Protein AF-A0A2V6WQ94-F1 (afdb_monomer_lite)

Radius of gyration: 20.83 Å; chains: 1; bounding box: 27×70×70 Å

Sequence (122 aa):
MVYSIVELVRFERADARRTTYVYASGQSLAPGVHVQRIALAATLTRLGYDETRATPRAPGQFRRAGGSWEIFLRGAEDGGRDSRLVRLEVEDERIARITDGGQDIAAVTLEGEVLASAMDRP

Structure (mmCIF, N/CA/C/O backbone):
data_AF-A0A2V6WQ94-F1
#
_entry.id   AF-A0A2V6WQ94-F1
#
loop_
_atom_site.group_PDB
_atom_site.id
_atom_site.type_symbol
_atom_site.label_atom_id
_atom_site.label_alt_id
_atom_site.label_comp_id
_atom_site.label_asym_id
_atom_site.label_entity_id
_atom_site.label_seq_id
_atom_site.pdbx_PDB_ins_code
_atom_site.Cartn_x
_atom_site.Cartn_y
_atom_site.Cartn_z
_atom_site.occupancy
_atom_site.B_iso_or_equiv
_atom_site.auth_seq_id
_atom_site.auth_comp_id
_atom_site.auth_asym_id
_atom_site.auth_atom_id
_atom_site.pdbx_PDB_model_num
ATOM 1 N N . MET A 1 1 ? 14.868 -56.819 32.063 1.00 46.94 1 MET A N 1
ATOM 2 C CA . MET A 1 1 ? 14.834 -55.423 32.539 1.00 46.94 1 MET A CA 1
ATOM 3 C C . MET A 1 1 ? 15.617 -54.572 31.548 1.00 46.94 1 MET A C 1
ATOM 5 O O . MET A 1 1 ? 16.826 -54.598 31.641 1.00 46.94 1 MET A O 1
ATOM 9 N N . VAL A 1 2 ? 14.955 -53.918 30.584 1.00 40.78 2 VAL A N 1
ATOM 10 C CA . VAL A 1 2 ? 15.361 -52.646 29.943 1.00 40.78 2 VAL A CA 1
ATOM 11 C C . VAL A 1 2 ? 14.080 -52.069 29.325 1.00 40.78 2 VAL A C 1
ATOM 13 O O . VAL A 1 2 ? 13.489 -52.682 28.441 1.00 40.78 2 VAL A O 1
ATOM 16 N N . TYR A 1 3 ? 13.615 -50.940 29.856 1.00 38.41 3 TYR A N 1
ATOM 17 C CA . TYR A 1 3 ? 12.570 -50.105 29.262 1.00 38.41 3 TYR A CA 1
ATOM 18 C C . TYR A 1 3 ? 13.208 -49.242 28.167 1.00 38.41 3 TYR A C 1
ATOM 20 O O . TYR A 1 3 ? 14.284 -48.688 28.384 1.00 38.41 3 TYR A O 1
ATOM 28 N N . SER A 1 4 ? 12.552 -49.064 27.023 1.00 42.50 4 SER A N 1
ATOM 29 C CA . SER A 1 4 ? 12.839 -47.929 26.138 1.00 42.50 4 SER A CA 1
ATOM 30 C C . SER A 1 4 ? 11.554 -47.459 25.469 1.00 42.50 4 SER A C 1
ATOM 32 O O . SER A 1 4 ? 10.960 -48.144 24.643 1.00 42.50 4 SER A O 1
ATOM 34 N N . ILE A 1 5 ? 11.121 -46.294 25.939 1.00 55.34 5 ILE A N 1
ATOM 35 C CA . ILE A 1 5 ? 9.997 -45.482 25.490 1.00 55.34 5 ILE A CA 1
ATOM 36 C C . ILE A 1 5 ? 10.608 -44.428 24.568 1.00 55.34 5 ILE A C 1
ATOM 38 O O . ILE A 1 5 ? 11.480 -43.699 25.028 1.00 55.34 5 ILE A O 1
ATOM 42 N N . VAL A 1 6 ? 10.166 -44.329 23.314 1.00 56.97 6 VAL A N 1
ATOM 43 C CA . VAL A 1 6 ? 10.326 -43.109 22.498 1.00 56.97 6 VAL A CA 1
ATOM 44 C C . VAL A 1 6 ? 9.125 -43.066 21.545 1.00 56.97 6 VAL A C 1
ATOM 46 O O . VAL A 1 6 ? 8.997 -43.906 20.663 1.00 56.97 6 VAL A O 1
ATOM 49 N N . GLU A 1 7 ? 8.031 -42.451 21.978 1.00 46.34 7 GLU A N 1
ATOM 50 C CA . GLU A 1 7 ? 7.636 -41.056 21.731 1.00 46.34 7 GLU A CA 1
ATOM 51 C C . GLU A 1 7 ? 6.894 -40.872 20.395 1.00 46.34 7 GLU A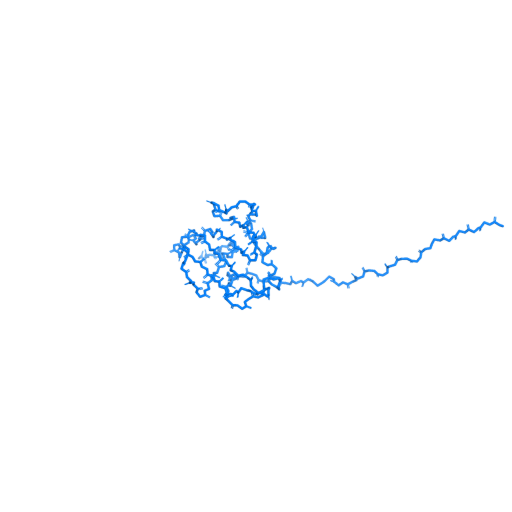 C 1
ATOM 53 O O . GLU A 1 7 ? 7.432 -40.968 19.296 1.00 46.34 7 GLU A O 1
ATOM 58 N N . LEU A 1 8 ? 5.594 -40.638 20.551 1.00 48.28 8 LEU A N 1
ATOM 59 C CA . LEU A 1 8 ? 4.592 -40.375 19.535 1.00 48.28 8 LEU A CA 1
ATOM 60 C C . LEU A 1 8 ? 4.535 -38.860 19.311 1.00 48.28 8 LEU A C 1
ATOM 62 O O . LEU A 1 8 ? 3.950 -38.174 20.145 1.00 48.28 8 LEU A O 1
ATOM 66 N N . VAL A 1 9 ? 5.081 -38.311 18.219 1.00 39.53 9 VAL A N 1
ATOM 67 C CA . VAL A 1 9 ? 4.880 -36.882 17.910 1.00 39.53 9 VAL A CA 1
ATOM 68 C C . VAL A 1 9 ? 4.692 -36.618 16.411 1.00 39.53 9 VAL A C 1
ATOM 70 O O . VAL A 1 9 ? 5.614 -36.690 15.609 1.00 39.53 9 VAL A O 1
ATOM 73 N N . ARG A 1 10 ? 3.449 -36.204 16.127 1.00 44.56 10 ARG A N 1
ATOM 74 C CA . ARG A 1 10 ? 2.963 -35.272 15.093 1.00 44.56 10 ARG A CA 1
ATOM 75 C C . ARG A 1 10 ? 2.919 -35.701 13.627 1.00 44.56 10 ARG A C 1
ATOM 77 O O . ARG A 1 10 ? 3.808 -35.458 12.822 1.00 44.56 10 ARG A O 1
ATOM 84 N N . PHE A 1 11 ? 1.698 -36.081 13.260 1.00 48.78 11 PHE A N 1
ATOM 85 C CA . PHE A 1 11 ? 1.007 -35.526 12.098 1.00 48.78 11 PHE A CA 1
ATOM 86 C C . PHE A 1 11 ? 1.056 -33.982 12.155 1.00 48.78 11 PHE A C 1
ATOM 88 O O . PHE A 1 11 ? 0.327 -33.373 12.937 1.00 48.78 11 PHE A O 1
ATOM 95 N N . GLU A 1 12 ? 1.891 -33.332 11.343 1.00 39.94 12 GLU A N 1
ATOM 96 C CA . GLU A 1 12 ? 1.793 -31.886 11.108 1.00 39.94 12 GLU A CA 1
ATOM 97 C C . GLU A 1 12 ? 1.665 -31.609 9.603 1.00 39.94 12 GLU A C 1
ATOM 99 O O . GLU A 1 12 ? 2.628 -31.487 8.858 1.00 39.94 12 GLU A O 1
ATOM 104 N N . ARG A 1 13 ? 0.391 -31.558 9.197 1.00 40.00 13 ARG A N 1
ATOM 105 C CA . ARG A 1 13 ? -0.176 -30.700 8.151 1.00 40.00 13 ARG A CA 1
ATOM 106 C C . ARG A 1 13 ? 0.390 -30.845 6.731 1.00 40.00 13 ARG A C 1
ATOM 108 O O . ARG A 1 13 ? 1.178 -30.043 6.243 1.00 40.00 13 ARG A O 1
ATOM 115 N N . ALA A 1 14 ? -0.230 -31.772 6.004 1.00 40.12 14 ALA A N 1
ATOM 116 C CA . ALA A 1 14 ? -0.567 -31.546 4.606 1.00 40.12 14 ALA A CA 1
ATOM 117 C C . ALA A 1 14 ? -1.411 -30.263 4.473 1.00 40.12 14 ALA A C 1
ATOM 119 O O . ALA A 1 14 ? -2.437 -30.135 5.137 1.00 40.12 14 ALA A O 1
ATOM 120 N N . ASP A 1 15 ? -0.961 -29.310 3.661 1.00 39.94 15 ASP A N 1
ATOM 121 C CA . ASP A 1 15 ? -1.693 -28.860 2.468 1.00 39.94 15 ASP A CA 1
ATOM 122 C C . ASP A 1 15 ? -0.815 -27.841 1.732 1.00 39.94 15 ASP A C 1
ATOM 124 O O . ASP A 1 15 ? -0.802 -26.642 2.014 1.00 39.94 15 ASP A O 1
ATOM 128 N N . ALA A 1 16 ? -0.030 -28.351 0.786 1.00 44.50 16 ALA A N 1
ATOM 129 C CA . ALA A 1 16 ? 0.620 -27.547 -0.230 1.00 44.50 16 ALA A CA 1
ATOM 130 C C . ALA A 1 16 ? -0.457 -26.994 -1.174 1.00 44.50 16 ALA A C 1
ATOM 132 O O . ALA A 1 16 ? -0.647 -27.490 -2.285 1.00 44.50 16 ALA A O 1
ATOM 133 N N . ARG A 1 17 ? -1.176 -25.952 -0.747 1.00 44.97 17 ARG A N 1
ATOM 134 C CA . ARG A 1 17 ? -1.976 -25.150 -1.670 1.00 44.97 17 ARG A CA 1
ATOM 135 C C . ARG A 1 17 ? -1.024 -24.309 -2.500 1.00 44.97 17 ARG A C 1
ATOM 137 O O . ARG A 1 17 ? -0.591 -23.228 -2.111 1.00 44.97 17 ARG A O 1
ATOM 144 N N . ARG A 1 18 ? -0.685 -24.859 -3.664 1.00 43.28 18 ARG A N 1
ATOM 145 C CA . ARG A 1 18 ? -0.161 -24.124 -4.813 1.00 43.28 18 ARG A CA 1
ATOM 146 C C . ARG A 1 18 ? -1.168 -23.025 -5.151 1.00 43.28 18 ARG A C 1
ATOM 148 O O . ARG A 1 18 ? -2.102 -23.250 -5.914 1.00 43.28 18 ARG A O 1
ATOM 155 N N . THR A 1 19 ? -1.010 -21.854 -4.545 1.00 38.00 19 THR A N 1
ATOM 156 C CA . THR A 1 19 ? -1.692 -20.658 -5.023 1.00 38.00 19 THR A CA 1
ATOM 157 C C . THR A 1 19 ? -1.037 -20.280 -6.341 1.00 38.00 19 THR A C 1
ATOM 159 O O . THR A 1 19 ? 0.103 -19.821 -6.381 1.00 38.00 19 THR A O 1
ATOM 162 N N . THR A 1 20 ? -1.759 -20.508 -7.433 1.00 37.06 20 THR A N 1
ATOM 163 C CA . THR A 1 20 ? -1.463 -19.906 -8.730 1.00 37.06 20 THR A CA 1
ATOM 164 C C . THR A 1 20 ? -1.595 -18.393 -8.574 1.00 37.06 20 THR A C 1
ATOM 166 O O . THR A 1 20 ? -2.697 -17.850 -8.591 1.00 37.06 20 THR A O 1
ATOM 169 N N . TYR A 1 21 ? -0.482 -17.702 -8.352 1.00 43.34 21 TYR A N 1
ATOM 170 C CA . TYR A 1 21 ? -0.464 -16.247 -8.265 1.00 43.34 21 TYR A CA 1
ATOM 171 C C . TYR A 1 21 ? -0.368 -15.660 -9.675 1.00 43.34 21 TYR A C 1
ATOM 173 O O . TYR A 1 21 ? 0.725 -15.465 -10.196 1.00 43.34 21 TYR A O 1
ATOM 181 N N . VAL A 1 22 ? -1.514 -15.383 -10.299 1.00 36.34 22 VAL A N 1
ATOM 182 C CA . VAL A 1 22 ? -1.570 -14.601 -11.542 1.00 36.34 22 VAL A CA 1
ATOM 183 C C . VAL A 1 22 ? -1.461 -13.117 -11.178 1.00 36.34 22 VAL A C 1
ATOM 185 O O . VAL A 1 22 ? -2.400 -12.551 -10.628 1.00 36.34 22 VAL A O 1
ATOM 188 N N . TYR A 1 23 ? -0.320 -12.487 -11.465 1.00 45.06 23 TYR A N 1
ATOM 189 C CA . TYR A 1 23 ? -0.116 -11.037 -11.354 1.00 45.06 23 TYR A CA 1
ATOM 190 C C . TYR A 1 23 ? 0.226 -10.479 -12.733 1.00 45.06 23 TYR A C 1
ATOM 192 O O . TYR A 1 23 ? 1.390 -10.330 -13.075 1.00 45.06 23 TYR A O 1
ATOM 200 N N . ALA A 1 24 ? -0.802 -10.217 -13.537 1.00 36.69 24 ALA A N 1
ATOM 201 C CA . ALA A 1 24 ? -0.657 -9.623 -14.871 1.00 36.69 24 ALA A CA 1
ATOM 202 C C . ALA A 1 24 ? -1.363 -8.258 -14.993 1.00 36.69 24 ALA A C 1
ATOM 204 O O . ALA A 1 24 ? -1.527 -7.712 -16.078 1.00 36.69 24 ALA A O 1
ATOM 205 N N . SER A 1 25 ? -1.809 -7.679 -13.881 1.00 47.09 25 SER A N 1
ATOM 206 C CA . SER A 1 25 ? -2.340 -6.317 -13.832 1.00 47.09 25 SER A CA 1
ATOM 207 C C . SER A 1 25 ? -1.970 -5.747 -12.472 1.00 47.09 25 SER A C 1
ATOM 209 O O . SER A 1 25 ? -2.129 -6.442 -11.467 1.00 47.09 25 SER A O 1
ATOM 211 N N . GLY A 1 26 ? -1.404 -4.538 -12.438 1.00 61.16 26 GLY A N 1
ATOM 212 C CA . GLY A 1 26 ? -0.922 -3.922 -11.202 1.00 61.16 26 GLY A CA 1
ATOM 213 C C . GLY A 1 26 ? -1.957 -4.024 -10.078 1.00 61.16 26 GLY A C 1
ATOM 214 O O . GLY A 1 26 ? -3.154 -3.816 -10.293 1.00 61.16 26 GLY A O 1
ATOM 215 N N . GLN A 1 27 ? -1.518 -4.407 -8.880 1.00 69.12 27 GLN A N 1
ATOM 216 C CA . GLN A 1 27 ? -2.434 -4.616 -7.763 1.00 69.12 27 GLN A CA 1
ATOM 217 C C . GLN A 1 27 ? -2.969 -3.260 -7.287 1.00 69.12 27 GLN A C 1
ATOM 219 O O . GLN A 1 27 ? -2.208 -2.434 -6.784 1.00 69.12 27 GLN A O 1
ATOM 224 N N . SER A 1 28 ? -4.276 -3.028 -7.430 1.00 82.56 28 SER A N 1
ATOM 225 C CA . SER A 1 28 ? -4.912 -1.799 -6.948 1.00 82.56 28 SER A CA 1
ATOM 226 C C . SER A 1 28 ? -5.134 -1.848 -5.433 1.00 82.56 28 SER A C 1
ATOM 228 O O . SER A 1 28 ? -5.664 -2.819 -4.892 1.00 82.56 28 SER A O 1
ATOM 230 N N . LEU A 1 29 ? -4.712 -0.791 -4.749 1.00 87.88 29 LEU A N 1
ATOM 231 C CA . LEU A 1 29 ? -4.945 -0.514 -3.341 1.00 87.88 29 LEU A CA 1
ATOM 232 C C . LEU A 1 29 ? -5.959 0.626 -3.251 1.00 87.88 29 LEU A C 1
ATOM 234 O O . LEU A 1 29 ? -5.756 1.693 -3.828 1.00 87.88 29 LEU A O 1
ATOM 238 N N . ALA A 1 30 ? -7.037 0.395 -2.513 1.00 91.38 30 ALA A N 1
ATOM 239 C CA . ALA A 1 30 ? -8.118 1.347 -2.298 1.00 91.38 30 ALA A CA 1
ATOM 240 C C . ALA A 1 30 ? -8.634 1.215 -0.856 1.00 91.38 30 ALA A C 1
ATOM 242 O O . ALA A 1 30 ? -8.413 0.168 -0.228 1.00 91.38 30 ALA A O 1
ATOM 243 N N . PRO A 1 31 ? -9.335 2.229 -0.323 1.00 92.81 31 PRO A N 1
ATOM 244 C CA . PRO A 1 31 ? -10.034 2.098 0.947 1.00 92.81 31 PRO A CA 1
ATOM 245 C C . PRO A 1 31 ? -10.914 0.835 1.012 1.00 92.81 31 PRO A C 1
ATOM 247 O O . PRO A 1 31 ? -11.536 0.432 0.030 1.00 92.81 31 PRO A O 1
ATOM 250 N N . GLY A 1 32 ? -10.932 0.174 2.169 1.00 90.62 32 GLY A N 1
ATOM 251 C CA . GLY A 1 32 ? -11.621 -1.093 2.431 1.00 90.62 32 GLY A CA 1
ATOM 252 C C . GLY A 1 32 ? -10.791 -2.357 2.163 1.00 90.62 32 GLY A C 1
ATOM 253 O O . GLY A 1 32 ? -11.133 -3.428 2.686 1.00 90.62 32 GLY A O 1
ATOM 254 N N . VAL A 1 33 ? -9.687 -2.268 1.408 1.00 89.75 33 VAL A N 1
ATOM 255 C CA . VAL A 1 33 ? -8.800 -3.415 1.135 1.00 89.75 33 VAL A CA 1
ATOM 256 C C . VAL A 1 33 ? -8.134 -3.893 2.422 1.00 89.75 33 VAL A C 1
ATOM 258 O O . VAL A 1 33 ? -7.507 -3.120 3.139 1.00 89.75 33 VAL A O 1
ATOM 261 N N . HIS A 1 34 ? -8.238 -5.193 2.697 1.00 90.69 34 HIS A N 1
ATOM 262 C CA . HIS A 1 34 ? -7.659 -5.811 3.886 1.00 90.69 34 HIS A CA 1
ATOM 263 C C . HIS A 1 34 ? -6.187 -6.163 3.662 1.00 90.69 34 HIS A C 1
ATOM 265 O O . HIS A 1 34 ? -5.861 -7.052 2.874 1.00 90.69 34 HIS A O 1
ATOM 271 N N . VAL A 1 35 ? -5.298 -5.511 4.407 1.00 89.88 35 VAL A N 1
ATOM 272 C CA . VAL A 1 35 ? -3.850 -5.494 4.150 1.00 89.88 35 VAL A CA 1
ATOM 273 C C . VAL A 1 35 ? -3.198 -6.864 4.358 1.00 89.88 35 VAL A C 1
ATOM 275 O O . VAL A 1 35 ? -2.352 -7.285 3.569 1.00 89.88 35 VAL A O 1
ATOM 278 N N . GLN A 1 36 ? -3.624 -7.601 5.387 1.00 88.12 36 GLN A N 1
ATOM 279 C CA . GLN A 1 36 ? -3.134 -8.961 5.634 1.00 88.12 36 GLN A CA 1
ATOM 280 C C . GLN A 1 36 ? -3.627 -9.977 4.600 1.00 88.12 36 GLN A C 1
ATOM 282 O O . GLN A 1 36 ? -2.856 -10.833 4.176 1.00 88.12 36 GLN A O 1
ATOM 287 N N . ARG A 1 37 ? -4.883 -9.867 4.142 1.00 84.06 37 ARG A N 1
ATOM 288 C CA . ARG A 1 37 ? -5.453 -10.789 3.145 1.00 84.06 37 ARG A CA 1
ATOM 289 C C . ARG A 1 37 ? -4.697 -10.734 1.816 1.00 84.06 37 ARG A C 1
ATOM 291 O O . ARG A 1 37 ? -4.539 -11.761 1.169 1.00 84.06 37 ARG A O 1
ATOM 298 N N . ILE A 1 38 ? -4.222 -9.548 1.434 1.00 83.44 38 ILE A N 1
ATOM 299 C CA . ILE A 1 38 ? -3.382 -9.348 0.242 1.00 83.44 38 ILE A CA 1
ATOM 300 C C . ILE A 1 38 ? -1.883 -9.533 0.523 1.00 83.44 38 ILE A C 1
ATOM 302 O O . ILE A 1 38 ? -1.063 -9.275 -0.357 1.00 83.44 38 ILE A O 1
ATOM 306 N N . ALA A 1 39 ? -1.524 -9.901 1.758 1.00 89.69 39 ALA A N 1
ATOM 307 C CA . ALA A 1 39 ? -0.155 -10.033 2.237 1.00 89.69 39 ALA A CA 1
ATOM 308 C C . ALA A 1 39 ? 0.751 -8.872 1.777 1.00 89.69 39 ALA A C 1
ATOM 310 O O . ALA A 1 39 ? 1.820 -9.111 1.220 1.00 89.69 39 ALA A O 1
ATOM 311 N N . LEU A 1 40 ? 0.319 -7.615 1.976 1.00 90.38 40 LEU A N 1
ATOM 312 C CA . LEU A 1 40 ? 0.910 -6.436 1.314 1.00 90.38 40 LEU A CA 1
ATOM 313 C C . LEU A 1 40 ? 2.443 -6.371 1.410 1.00 90.38 40 LEU A C 1
ATOM 315 O O . LEU A 1 40 ? 3.098 -6.097 0.414 1.00 90.38 40 LEU A O 1
ATOM 319 N N . ALA A 1 41 ? 3.021 -6.679 2.572 1.00 91.88 41 ALA A N 1
ATOM 320 C CA . ALA A 1 41 ? 4.475 -6.724 2.735 1.00 91.88 41 ALA A CA 1
ATOM 321 C C . ALA A 1 41 ? 5.151 -7.759 1.838 1.00 91.88 41 ALA A C 1
ATOM 323 O O . ALA A 1 41 ? 6.104 -7.434 1.144 1.00 91.88 41 ALA A O 1
ATOM 324 N N . ALA A 1 4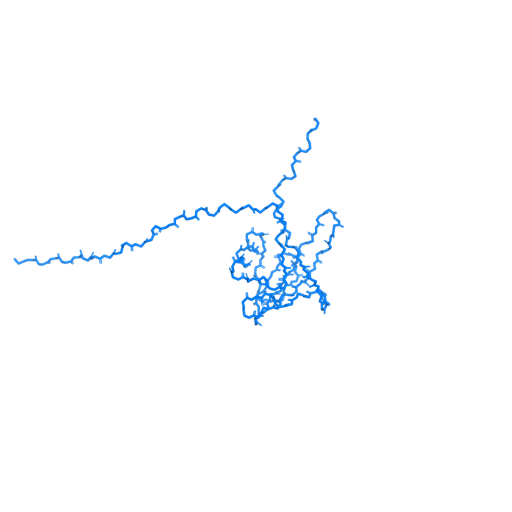2 ? 4.649 -8.995 1.841 1.00 88.50 42 ALA A N 1
ATOM 325 C CA . ALA A 1 42 ? 5.193 -10.056 1.003 1.00 88.50 42 ALA A CA 1
ATOM 326 C C . ALA A 1 42 ? 5.036 -9.709 -0.482 1.00 88.50 42 ALA A C 1
ATOM 328 O O . ALA A 1 42 ? 5.944 -9.951 -1.272 1.00 88.50 42 ALA A O 1
ATOM 329 N N . THR A 1 43 ? 3.913 -9.084 -0.845 1.00 87.50 43 THR A N 1
ATOM 330 C CA . THR A 1 43 ? 3.674 -8.571 -2.195 1.00 87.50 43 THR A CA 1
ATOM 331 C C . THR A 1 43 ? 4.713 -7.515 -2.580 1.00 87.50 43 THR A C 1
ATOM 333 O O . THR A 1 43 ? 5.338 -7.657 -3.625 1.00 87.50 43 THR A O 1
ATOM 336 N N . LEU A 1 44 ? 4.961 -6.510 -1.733 1.00 89.94 44 LEU A N 1
ATOM 337 C CA . LEU A 1 44 ? 5.967 -5.467 -1.973 1.00 89.94 44 LEU A CA 1
ATOM 338 C C . LEU A 1 44 ? 7.383 -6.047 -2.079 1.00 89.94 44 LEU A C 1
ATOM 340 O O . LEU A 1 44 ? 8.078 -5.767 -3.052 1.00 89.94 44 LEU A O 1
ATOM 344 N N . THR A 1 45 ? 7.790 -6.914 -1.148 1.00 90.00 45 THR A N 1
ATOM 345 C 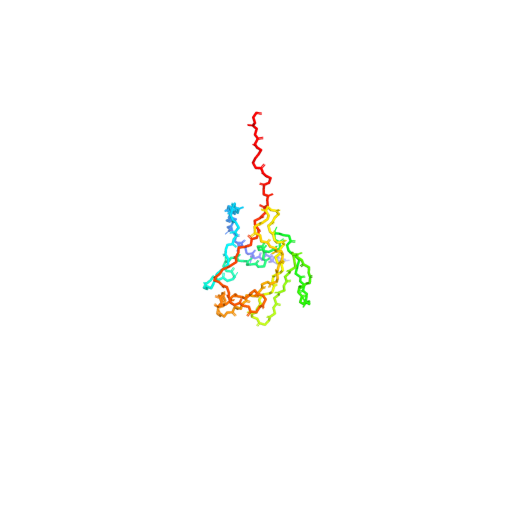CA . THR A 1 45 ? 9.097 -7.589 -1.199 1.00 90.00 45 THR A CA 1
ATOM 346 C C . THR A 1 45 ? 9.265 -8.401 -2.479 1.00 90.00 45 THR A C 1
ATOM 348 O O . THR A 1 45 ? 10.323 -8.358 -3.099 1.00 90.00 45 THR A O 1
ATOM 351 N N . ARG A 1 46 ? 8.223 -9.114 -2.921 1.00 84.75 46 ARG A N 1
ATOM 352 C CA . ARG A 1 46 ? 8.276 -9.882 -4.170 1.00 84.75 46 ARG A CA 1
ATOM 353 C C . ARG A 1 46 ? 8.337 -8.983 -5.406 1.00 84.75 46 ARG A C 1
ATOM 355 O O . ARG A 1 46 ? 9.018 -9.339 -6.352 1.00 84.75 46 ARG A O 1
ATOM 362 N N . LEU A 1 47 ? 7.705 -7.807 -5.372 1.00 84.81 47 LEU A N 1
ATOM 363 C CA . LEU A 1 47 ? 7.879 -6.749 -6.378 1.00 84.81 47 LEU A CA 1
ATOM 364 C C . LEU A 1 47 ? 9.250 -6.045 -6.265 1.00 84.81 47 LEU A C 1
ATOM 366 O O . LEU A 1 47 ? 9.476 -5.016 -6.900 1.00 84.81 47 LEU A O 1
ATOM 370 N N . GLY A 1 48 ? 10.162 -6.546 -5.427 1.00 88.44 48 GLY A N 1
ATOM 371 C CA . GLY A 1 48 ? 11.517 -6.034 -5.240 1.00 88.44 48 GLY A CA 1
ATOM 372 C C . GLY A 1 48 ? 11.603 -4.767 -4.393 1.00 88.44 48 GLY A C 1
ATOM 373 O O . GLY A 1 48 ? 12.582 -4.036 -4.522 1.00 88.44 48 GLY A O 1
ATOM 374 N N . TYR A 1 49 ? 10.560 -4.420 -3.633 1.00 92.50 49 TYR A N 1
ATOM 375 C CA . TYR A 1 49 ? 10.624 -3.260 -2.748 1.00 92.50 49 TYR A CA 1
ATOM 376 C C . TYR A 1 49 ? 11.427 -3.588 -1.488 1.00 92.50 49 TYR A C 1
ATOM 378 O O . TYR A 1 49 ? 11.251 -4.648 -0.881 1.00 92.50 49 TYR A O 1
ATOM 386 N N . ASP A 1 50 ? 12.228 -2.625 -1.051 1.00 95.62 50 ASP A N 1
ATOM 387 C CA . ASP A 1 50 ? 13.043 -2.706 0.153 1.00 95.62 50 ASP A CA 1
ATOM 388 C C . ASP A 1 50 ? 12.325 -2.085 1.352 1.00 95.62 50 ASP A C 1
ATOM 390 O O . ASP A 1 50 ? 11.875 -0.935 1.314 1.00 95.62 50 ASP A O 1
ATOM 394 N N . GLU A 1 51 ? 12.240 -2.834 2.451 1.00 96.56 51 GLU A N 1
ATOM 395 C CA . GLU A 1 51 ? 11.690 -2.311 3.698 1.00 96.56 51 GLU A CA 1
ATOM 396 C C . GLU A 1 51 ? 12.728 -1.478 4.457 1.00 96.56 51 GLU A C 1
ATOM 398 O O . GLU A 1 51 ? 13.828 -1.942 4.764 1.00 96.56 51 GLU A O 1
ATOM 403 N N . THR A 1 52 ? 12.361 -0.256 4.835 1.00 96.50 52 THR A N 1
ATOM 404 C CA . THR A 1 52 ? 13.210 0.675 5.575 1.00 96.50 52 THR A CA 1
ATOM 405 C C . THR A 1 52 ? 12.631 0.994 6.950 1.00 96.50 52 THR A C 1
ATOM 407 O O . THR A 1 52 ? 11.422 1.065 7.158 1.00 96.50 52 THR A O 1
ATOM 410 N N . ARG A 1 53 ? 13.511 1.249 7.926 1.00 94.25 53 ARG A N 1
ATOM 411 C CA . ARG A 1 53 ? 13.103 1.733 9.263 1.00 94.25 53 ARG A CA 1
ATOM 412 C C . ARG A 1 53 ? 12.794 3.234 9.271 1.00 94.25 53 ARG A C 1
ATOM 414 O O . ARG A 1 53 ? 11.936 3.704 10.018 1.00 94.25 53 ARG A O 1
ATOM 421 N N . ALA A 1 54 ? 13.512 3.994 8.451 1.00 93.81 54 ALA A N 1
ATOM 422 C CA . ALA A 1 54 ? 13.293 5.423 8.256 1.00 93.81 54 ALA A CA 1
ATOM 423 C C . ALA A 1 54 ? 12.248 5.672 7.160 1.00 93.81 54 ALA A C 1
ATOM 425 O O . ALA A 1 54 ? 11.914 4.756 6.408 1.00 93.81 54 ALA A O 1
ATOM 426 N N . THR A 1 55 ? 11.746 6.908 7.076 1.00 92.31 55 THR A N 1
ATOM 427 C CA . THR A 1 55 ? 10.856 7.334 5.988 1.00 92.31 55 THR A CA 1
ATOM 428 C C . THR A 1 55 ? 11.501 6.994 4.639 1.00 92.31 55 THR A C 1
ATOM 430 O O . THR A 1 55 ? 12.668 7.355 4.455 1.00 92.31 55 THR A O 1
ATOM 433 N N . PRO A 1 56 ? 10.781 6.321 3.722 1.00 95.25 56 PRO A N 1
ATOM 434 C CA . PRO A 1 56 ? 11.268 6.023 2.378 1.00 95.25 56 PRO A CA 1
ATOM 435 C C . PRO A 1 56 ? 11.742 7.287 1.653 1.00 95.25 56 PRO A C 1
ATOM 437 O O . PRO A 1 56 ? 11.052 8.306 1.663 1.00 95.25 56 PRO A O 1
ATOM 440 N N . ARG A 1 57 ? 12.926 7.234 1.034 1.00 93.00 57 ARG A N 1
ATOM 441 C CA . ARG A 1 57 ? 13.531 8.377 0.318 1.00 93.00 57 ARG A CA 1
ATOM 442 C C . ARG A 1 57 ? 13.836 8.092 -1.146 1.00 93.00 57 ARG A C 1
ATOM 444 O O . ARG A 1 57 ? 14.183 9.022 -1.866 1.00 93.00 57 ARG A O 1
ATOM 451 N N . ALA A 1 58 ? 13.740 6.836 -1.564 1.00 93.25 58 ALA A N 1
ATOM 452 C CA . ALA A 1 58 ? 13.982 6.425 -2.934 1.00 93.25 58 ALA A CA 1
ATOM 453 C C . ALA A 1 58 ? 12.842 5.532 -3.437 1.00 93.25 58 ALA A C 1
ATOM 455 O O . ALA A 1 58 ? 12.255 4.798 -2.635 1.00 93.25 58 ALA A O 1
ATOM 456 N N . PRO A 1 59 ? 12.549 5.556 -4.746 1.00 92.44 59 PRO A N 1
ATOM 457 C CA . PRO A 1 59 ? 11.557 4.671 -5.330 1.00 92.44 59 PRO A CA 1
ATOM 458 C C . PRO A 1 59 ? 11.895 3.195 -5.097 1.00 92.44 59 PRO A C 1
ATOM 460 O O . PRO A 1 59 ? 13.060 2.801 -5.118 1.00 92.44 59 PRO A O 1
ATOM 463 N N . GLY A 1 60 ? 10.874 2.374 -4.857 1.00 92.00 60 GLY A N 1
ATOM 464 C CA . GLY A 1 60 ? 11.046 0.979 -4.459 1.00 92.00 60 GLY A CA 1
ATOM 465 C C . GLY A 1 60 ? 11.277 0.780 -2.960 1.00 92.00 60 GLY A C 1
ATOM 466 O O . GLY A 1 60 ? 11.497 -0.346 -2.541 1.00 92.00 60 GLY A O 1
ATOM 467 N N . GLN A 1 61 ? 11.217 1.820 -2.128 1.00 96.50 61 GLN A N 1
ATOM 468 C CA . GLN A 1 61 ? 11.304 1.672 -0.672 1.00 96.50 61 GLN A CA 1
ATOM 469 C C . GLN A 1 61 ? 9.924 1.723 -0.024 1.00 96.50 61 GLN A C 1
ATOM 471 O O . GLN A 1 61 ? 9.038 2.454 -0.470 1.00 96.50 61 GLN A O 1
ATOM 476 N N . PHE A 1 62 ? 9.747 0.998 1.076 1.00 96.62 62 PHE A N 1
ATOM 477 C CA . PHE A 1 62 ? 8.551 1.116 1.899 1.00 96.62 62 PHE A CA 1
ATOM 478 C C . PHE A 1 62 ? 8.857 1.014 3.388 1.00 96.62 62 PHE A C 1
ATOM 480 O O . PHE A 1 62 ? 9.869 0.459 3.801 1.00 96.62 62 PHE A O 1
ATOM 487 N N . ARG A 1 63 ? 7.947 1.524 4.214 1.00 96.69 63 ARG A N 1
ATOM 488 C CA . ARG A 1 63 ? 7.988 1.389 5.668 1.00 96.69 63 ARG A CA 1
ATOM 489 C C . ARG A 1 63 ? 6.600 1.098 6.215 1.00 96.69 63 ARG A C 1
ATOM 491 O O . ARG A 1 63 ? 5.603 1.610 5.712 1.00 96.69 63 ARG A O 1
ATOM 498 N N . ARG A 1 64 ? 6.558 0.343 7.311 1.00 94.56 64 ARG A N 1
ATOM 499 C CA . ARG A 1 64 ? 5.394 0.194 8.192 1.00 94.56 64 ARG A CA 1
ATOM 500 C C . ARG A 1 64 ? 5.635 0.933 9.504 1.00 94.56 64 ARG A C 1
ATOM 502 O O . ARG A 1 64 ? 6.620 0.658 10.186 1.00 94.56 64 ARG A O 1
ATOM 509 N N . ALA A 1 65 ? 4.746 1.848 9.879 1.00 89.56 65 ALA A N 1
ATOM 510 C CA . ALA A 1 65 ? 4.852 2.587 11.135 1.00 89.56 65 ALA A CA 1
ATOM 511 C C . ALA A 1 65 ? 3.471 2.960 11.691 1.00 89.56 65 ALA A C 1
ATOM 513 O O . ALA A 1 65 ? 2.703 3.648 11.025 1.00 89.56 65 ALA A O 1
ATOM 514 N N . GLY A 1 66 ? 3.167 2.532 12.923 1.00 85.56 66 GLY A N 1
ATOM 515 C CA . GLY A 1 66 ? 2.014 3.019 13.698 1.00 85.56 66 GLY A CA 1
ATOM 516 C C . GLY A 1 66 ? 0.665 2.945 12.974 1.00 85.56 66 GLY A C 1
ATOM 517 O O . GLY A 1 66 ? -0.047 3.939 12.936 1.00 85.56 66 GLY A O 1
ATOM 518 N N . GLY A 1 67 ? 0.347 1.812 12.338 1.00 91.06 67 GLY A N 1
ATOM 519 C CA . GLY A 1 67 ? -0.897 1.659 11.567 1.00 91.06 67 GLY A CA 1
ATOM 520 C C . GLY A 1 67 ? -0.877 2.332 10.191 1.00 91.06 67 GLY A C 1
ATOM 521 O O . GLY A 1 67 ? -1.884 2.345 9.499 1.00 91.06 67 GLY A O 1
ATOM 522 N N . SER A 1 68 ? 0.265 2.861 9.753 1.00 94.44 68 SER A N 1
ATOM 523 C CA . SER A 1 68 ? 0.436 3.416 8.412 1.00 94.44 68 SER A CA 1
ATOM 524 C C . SER A 1 68 ? 1.502 2.677 7.613 1.00 94.44 68 SER A C 1
ATOM 526 O O . SER A 1 68 ? 2.456 2.119 8.165 1.00 94.44 68 SER A O 1
ATOM 528 N N . TRP A 1 69 ? 1.320 2.679 6.299 1.00 96.69 69 TRP A N 1
ATOM 529 C CA . TRP A 1 69 ? 2.301 2.236 5.322 1.00 96.69 69 TRP A CA 1
ATOM 530 C C . TRP A 1 69 ? 2.731 3.437 4.504 1.00 96.69 69 TRP A C 1
ATOM 532 O O . TRP A 1 69 ? 1.891 4.170 3.998 1.00 96.69 69 TRP A O 1
ATOM 542 N N . GLU A 1 70 ? 4.029 3.622 4.350 1.00 96.62 70 GLU A N 1
ATOM 543 C CA . GLU A 1 70 ? 4.605 4.607 3.441 1.00 96.62 70 GLU A CA 1
ATOM 544 C C . GLU A 1 70 ? 5.296 3.836 2.327 1.00 96.62 70 GLU A C 1
ATOM 546 O O . GLU A 1 70 ? 6.141 2.989 2.609 1.00 96.62 70 GLU A O 1
ATOM 551 N N . ILE A 1 71 ? 4.917 4.088 1.078 1.00 94.88 71 ILE A N 1
ATOM 552 C CA . ILE A 1 71 ? 5.410 3.351 -0.086 1.00 94.88 71 ILE A CA 1
ATOM 553 C C . ILE A 1 71 ? 5.873 4.368 -1.119 1.00 94.88 71 ILE A C 1
ATOM 555 O O . ILE A 1 71 ? 5.083 5.179 -1.600 1.00 94.88 71 ILE A O 1
ATOM 559 N N . PHE A 1 72 ? 7.154 4.332 -1.462 1.00 94.69 72 PHE A N 1
ATOM 560 C CA . PHE A 1 72 ? 7.707 5.152 -2.528 1.00 94.69 72 PHE A CA 1
ATOM 561 C C . PHE A 1 72 ? 7.625 4.364 -3.835 1.00 94.69 72 PHE A C 1
ATOM 563 O O . PHE A 1 72 ? 8.406 3.447 -4.078 1.00 94.69 72 PHE A O 1
ATOM 570 N N . LEU A 1 73 ? 6.651 4.702 -4.670 1.00 91.38 73 LEU A N 1
ATOM 571 C CA . LEU A 1 73 ? 6.411 4.062 -5.961 1.00 91.38 73 LEU A CA 1
ATOM 572 C C . LEU A 1 73 ? 7.528 4.423 -6.950 1.00 91.38 73 LEU A C 1
ATOM 574 O O . LEU A 1 73 ? 7.995 5.561 -6.956 1.00 91.38 73 LEU A O 1
ATOM 578 N N . ARG A 1 74 ? 7.938 3.460 -7.775 1.00 86.81 74 ARG A N 1
ATOM 579 C CA . ARG A 1 74 ? 8.907 3.571 -8.878 1.00 86.81 74 ARG A CA 1
ATOM 580 C C . ARG A 1 74 ? 8.405 4.419 -10.045 1.00 86.81 74 ARG A C 1
ATOM 582 O O . ARG A 1 74 ? 9.228 5.034 -10.712 1.00 86.81 74 ARG A O 1
ATOM 589 N N . GLY A 1 75 ? 7.091 4.537 -10.219 1.00 77.50 75 GLY A N 1
ATOM 590 C CA . GLY A 1 75 ? 6.500 5.210 -11.376 1.00 77.50 75 GLY A CA 1
ATOM 591 C C . GLY A 1 75 ? 6.415 4.278 -12.589 1.00 77.50 75 GLY A C 1
ATOM 592 O O . GLY A 1 75 ? 6.929 3.162 -12.568 1.00 77.50 75 GLY A O 1
ATOM 593 N N . ALA A 1 76 ? 5.710 4.711 -13.632 1.00 67.31 76 ALA A N 1
ATOM 594 C CA . ALA A 1 76 ? 5.555 3.942 -14.867 1.00 67.31 76 ALA A CA 1
ATOM 595 C C . ALA A 1 76 ? 6.603 4.375 -15.900 1.00 67.31 76 ALA A C 1
ATOM 597 O O . ALA A 1 76 ? 6.686 5.561 -16.218 1.00 67.31 76 ALA A O 1
ATOM 598 N N . GLU A 1 77 ? 7.352 3.417 -16.454 1.00 56.91 77 GLU A N 1
ATOM 599 C CA . GLU A 1 77 ? 8.395 3.678 -17.460 1.00 56.91 77 GLU A CA 1
ATOM 600 C C . GLU A 1 77 ? 7.819 4.295 -18.755 1.00 56.91 77 GLU A C 1
ATOM 602 O O . GLU A 1 77 ? 8.465 5.132 -19.378 1.00 56.91 77 GLU A O 1
ATOM 607 N N . ASP A 1 78 ? 6.558 3.993 -19.095 1.00 55.31 78 ASP A N 1
ATOM 608 C CA . ASP A 1 78 ? 5.864 4.477 -20.304 1.00 55.31 78 ASP A CA 1
ATOM 609 C C . ASP A 1 78 ? 5.135 5.833 -20.134 1.00 55.31 78 ASP A C 1
ATOM 611 O O . ASP A 1 78 ? 4.121 6.102 -20.780 1.00 55.31 78 ASP A O 1
ATOM 615 N N . GLY A 1 79 ? 5.608 6.709 -19.240 1.00 52.31 79 GLY A N 1
ATOM 616 C CA . GLY A 1 79 ? 5.111 8.094 -19.131 1.00 52.31 79 GLY A CA 1
ATOM 617 C C . GLY A 1 79 ? 3.743 8.264 -18.451 1.00 52.31 79 GLY A C 1
ATOM 618 O O . GLY A 1 79 ? 3.124 9.323 -18.551 1.00 52.31 79 GLY A O 1
ATOM 6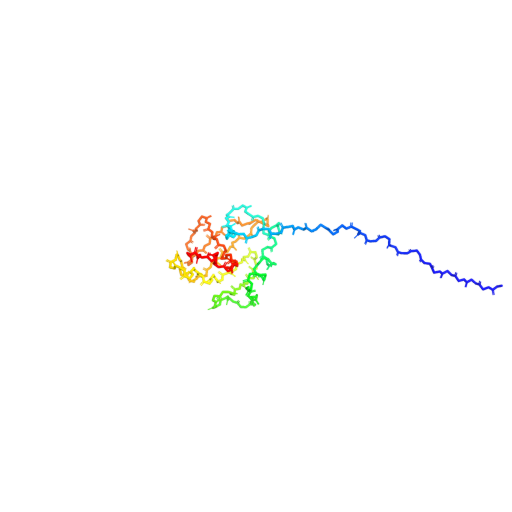19 N N . GLY A 1 80 ? 3.253 7.237 -17.751 1.00 60.72 80 GLY A N 1
ATOM 620 C CA . GLY A 1 80 ? 1.918 7.237 -17.140 1.00 60.72 80 GLY A CA 1
ATOM 621 C C . GLY A 1 80 ? 1.818 7.831 -15.727 1.00 60.72 80 GLY A C 1
ATOM 622 O O . GLY A 1 80 ? 0.719 8.221 -15.330 1.00 60.72 80 GLY A O 1
ATOM 623 N N . ARG A 1 81 ? 2.911 7.871 -14.944 1.00 69.81 81 ARG A N 1
ATOM 624 C CA . ARG A 1 81 ? 2.969 8.423 -13.568 1.00 69.81 81 ARG A CA 1
ATOM 625 C C . ARG A 1 81 ? 4.409 8.500 -13.054 1.00 69.81 81 ARG A C 1
ATOM 627 O O . ARG A 1 81 ? 5.111 7.494 -13.103 1.00 69.81 81 ARG A O 1
ATOM 634 N N . ASP A 1 82 ? 4.787 9.640 -12.481 1.00 81.12 82 ASP A N 1
ATOM 635 C CA . ASP A 1 82 ? 6.078 9.822 -11.808 1.00 81.12 82 ASP A CA 1
ATOM 636 C C . ASP A 1 82 ? 6.194 9.005 -10.511 1.00 81.12 82 ASP A C 1
ATOM 638 O O . ASP A 1 82 ? 5.198 8.663 -9.860 1.00 81.12 82 ASP A O 1
ATOM 642 N N . SER A 1 83 ? 7.438 8.727 -10.111 1.00 87.56 83 SER A N 1
ATOM 643 C CA . SER A 1 83 ? 7.750 8.155 -8.802 1.00 87.56 83 SER A CA 1
ATOM 644 C C . SER A 1 83 ? 7.273 9.081 -7.682 1.00 87.56 83 SER A C 1
ATOM 646 O O . SER A 1 83 ? 7.529 10.286 -7.726 1.00 87.56 83 SER A O 1
ATOM 648 N N . ARG A 1 84 ? 6.618 8.535 -6.657 1.00 91.12 84 ARG A N 1
ATOM 649 C CA . ARG A 1 84 ? 6.013 9.340 -5.585 1.00 91.12 84 ARG A CA 1
ATOM 650 C C . ARG A 1 84 ? 5.825 8.552 -4.300 1.00 91.12 84 ARG A C 1
ATOM 652 O O . ARG A 1 84 ? 5.679 7.330 -4.327 1.00 91.12 84 ARG A O 1
ATOM 659 N N . LEU A 1 85 ? 5.791 9.267 -3.180 1.00 92.88 85 LEU A N 1
ATOM 660 C CA . LEU A 1 85 ? 5.527 8.698 -1.865 1.00 92.88 85 LEU A CA 1
ATOM 661 C C . LEU A 1 85 ? 4.027 8.721 -1.574 1.00 92.88 85 LEU A C 1
ATOM 663 O O . LEU A 1 85 ? 3.447 9.789 -1.383 1.00 92.88 85 LEU A O 1
ATOM 667 N N . VAL A 1 86 ? 3.429 7.537 -1.469 1.00 94.44 86 VAL A N 1
ATOM 668 C CA . VAL A 1 86 ? 2.049 7.377 -1.012 1.00 94.44 86 VAL A CA 1
ATOM 669 C C . VAL A 1 86 ? 2.011 6.873 0.422 1.00 94.44 86 VAL A C 1
ATOM 671 O O . VAL A 1 86 ? 2.853 6.074 0.845 1.00 94.44 86 VAL A O 1
ATOM 674 N N . ARG A 1 87 ? 1.008 7.319 1.174 1.00 96.12 87 ARG A N 1
ATOM 675 C CA . ARG A 1 87 ? 0.743 6.862 2.536 1.00 96.12 87 ARG A CA 1
ATOM 676 C C . ARG A 1 87 ? -0.609 6.169 2.587 1.00 96.12 87 ARG A C 1
ATOM 678 O O . ARG A 1 87 ? -1.612 6.727 2.161 1.00 96.12 87 ARG A O 1
ATOM 685 N N . LEU A 1 88 ? -0.630 4.956 3.123 1.00 96.25 88 LEU A N 1
ATOM 686 C CA . LEU A 1 88 ? -1.840 4.202 3.424 1.00 96.25 88 LEU A CA 1
ATOM 687 C C . LEU A 1 88 ? -2.050 4.253 4.928 1.00 96.25 88 LEU A C 1
ATOM 689 O O . LEU A 1 88 ? -1.170 3.850 5.688 1.00 96.25 88 LEU A O 1
ATOM 693 N N . GLU A 1 89 ? -3.207 4.712 5.361 1.00 97.31 89 GLU A N 1
ATOM 694 C CA . GLU A 1 89 ? -3.625 4.590 6.751 1.00 97.31 89 GLU A CA 1
ATOM 695 C C . GLU A 1 89 ? -4.492 3.353 6.895 1.00 97.31 89 GLU A C 1
ATOM 697 O O . GLU A 1 89 ? -5.350 3.091 6.051 1.00 97.31 89 GLU A O 1
ATOM 702 N N . VAL A 1 90 ? -4.220 2.567 7.932 1.00 96.06 90 VAL A N 1
ATOM 703 C CA . VAL A 1 90 ? -4.846 1.271 8.155 1.00 96.06 90 VAL A CA 1
ATOM 704 C C . VAL A 1 90 ? -5.564 1.286 9.493 1.00 96.06 90 VAL A C 1
ATOM 706 O O . VAL A 1 90 ? -4.939 1.449 10.539 1.00 96.06 90 VAL A O 1
ATOM 709 N N . GLU A 1 91 ? -6.866 1.047 9.441 1.00 95.69 91 GLU A N 1
ATOM 710 C CA . GLU A 1 91 ? -7.752 0.895 10.593 1.00 95.69 91 GLU A CA 1
ATOM 711 C C . GLU A 1 91 ? -8.441 -0.464 10.477 1.00 95.69 91 GLU A C 1
ATOM 713 O O . GLU A 1 91 ? -8.821 -0.873 9.378 1.00 95.69 91 GLU A O 1
ATOM 718 N N . ASP A 1 92 ? -8.529 -1.209 11.581 1.00 94.00 92 ASP A N 1
ATOM 719 C CA . ASP A 1 92 ? -9.118 -2.558 11.602 1.00 94.00 92 ASP A CA 1
ATOM 720 C C . ASP A 1 92 ? -8.609 -3.460 10.460 1.00 94.00 92 ASP A C 1
ATOM 722 O O . ASP A 1 92 ? -9.363 -4.132 9.755 1.00 94.00 92 ASP A O 1
ATOM 726 N N . GLU A 1 93 ? -7.289 -3.424 10.242 1.00 90.94 93 GLU A N 1
ATOM 727 C CA . GLU A 1 93 ? -6.569 -4.212 9.229 1.00 90.94 93 GLU A CA 1
ATOM 728 C C . GLU A 1 93 ? -6.917 -3.872 7.767 1.00 90.94 93 GLU A C 1
ATOM 730 O O . GLU A 1 93 ? -6.457 -4.552 6.835 1.00 90.94 93 GLU A O 1
ATOM 735 N N . ARG A 1 94 ? -7.682 -2.799 7.545 1.00 94.25 94 ARG A N 1
ATOM 736 C CA . ARG A 1 94 ? -8.115 -2.310 6.236 1.00 94.25 94 ARG A CA 1
ATOM 737 C C . ARG A 1 94 ? -7.557 -0.934 5.949 1.00 94.25 94 ARG A C 1
ATOM 739 O O . ARG A 1 94 ? -7.417 -0.111 6.840 1.00 94.25 94 ARG A O 1
ATOM 746 N N . ILE A 1 95 ? -7.270 -0.671 4.681 1.00 94.44 95 ILE A N 1
ATOM 747 C CA . ILE A 1 95 ? -6.930 0.680 4.240 1.00 94.44 95 ILE A CA 1
ATOM 748 C C . ILE A 1 95 ? -8.144 1.575 4.514 1.00 94.44 95 ILE A C 1
ATOM 750 O O . ILE A 1 95 ? -9.214 1.330 3.968 1.00 94.44 95 ILE A O 1
ATOM 754 N N . ALA A 1 96 ? -7.994 2.586 5.357 1.00 95.81 96 ALA A N 1
ATOM 755 C CA . ALA A 1 96 ? -9.022 3.589 5.620 1.00 95.81 96 ALA A CA 1
ATOM 756 C C . ALA A 1 96 ? -8.878 4.772 4.657 1.00 95.81 96 ALA A C 1
ATOM 758 O O . ALA A 1 96 ? -9.861 5.276 4.117 1.00 95.81 96 ALA A O 1
ATOM 759 N N . ARG A 1 97 ? -7.631 5.177 4.393 1.00 95.69 97 ARG A N 1
ATOM 760 C CA . ARG A 1 97 ? -7.300 6.355 3.592 1.00 95.69 97 ARG A CA 1
ATOM 761 C C . ARG A 1 97 ? -5.982 6.169 2.851 1.00 95.69 97 ARG A C 1
ATOM 763 O O . ARG A 1 97 ? -5.084 5.474 3.325 1.00 95.69 97 ARG A O 1
ATOM 770 N N . ILE A 1 98 ? -5.879 6.804 1.687 1.00 94.50 98 ILE A N 1
ATOM 771 C CA . ILE A 1 98 ? -4.668 6.847 0.866 1.00 94.50 98 ILE A CA 1
ATOM 772 C C . ILE A 1 98 ? -4.359 8.308 0.573 1.00 94.50 98 ILE A C 1
ATOM 774 O O . ILE A 1 98 ? -5.239 9.020 0.093 1.00 94.50 98 ILE A O 1
ATOM 778 N N . THR A 1 99 ? -3.124 8.738 0.822 1.00 95.00 99 THR A N 1
ATOM 779 C CA . THR A 1 99 ? -2.670 10.092 0.496 1.00 95.00 99 THR A CA 1
ATOM 780 C C . THR A 1 99 ? -1.435 10.093 -0.400 1.00 95.00 99 THR A C 1
ATOM 782 O O . THR A 1 99 ? -0.562 9.232 -0.280 1.00 95.00 99 THR A O 1
ATOM 785 N N . ASP A 1 100 ? -1.375 11.067 -1.304 1.00 90.69 100 ASP A N 1
ATOM 786 C CA . ASP A 1 100 ? -0.257 11.372 -2.201 1.00 90.69 100 ASP A CA 1
ATOM 787 C C . ASP A 1 100 ? 0.141 12.833 -1.976 1.00 90.69 100 ASP A C 1
ATOM 789 O O . ASP A 1 100 ? -0.678 13.732 -2.149 1.00 90.69 100 ASP A O 1
ATOM 793 N N . GLY A 1 101 ? 1.352 13.084 -1.471 1.00 85.31 101 GLY A N 1
ATOM 794 C CA . GLY A 1 101 ? 1.776 14.449 -1.117 1.00 85.31 101 GLY A CA 1
ATOM 795 C C . GLY A 1 101 ? 0.874 15.155 -0.087 1.00 85.31 101 GLY A C 1
ATOM 796 O O . GLY A 1 101 ? 0.824 16.380 -0.051 1.00 85.31 101 GLY A O 1
ATOM 797 N N . GLY A 1 102 ? 0.142 14.394 0.736 1.00 87.44 102 GLY A N 1
ATOM 798 C CA . GLY A 1 102 ? -0.832 14.919 1.701 1.00 87.44 102 GLY A CA 1
ATOM 799 C C . GLY A 1 102 ? -2.245 15.131 1.146 1.00 87.44 102 GLY A C 1
ATOM 800 O O . GLY A 1 102 ? -3.132 15.498 1.911 1.00 87.44 102 GLY A O 1
ATOM 801 N N . GLN A 1 103 ? -2.476 14.870 -0.142 1.00 92.44 103 GLN A N 1
ATOM 802 C CA . GLN A 1 103 ? -3.801 14.910 -0.753 1.00 92.44 103 GLN A CA 1
ATOM 803 C C . GLN A 1 103 ? -4.435 13.517 -0.780 1.00 92.44 103 GLN A C 1
ATOM 805 O O . GLN A 1 103 ? -3.804 12.556 -1.220 1.00 92.44 103 GLN A O 1
ATOM 810 N N . ASP A 1 104 ? -5.694 13.412 -0.357 1.00 93.06 104 ASP A N 1
ATOM 811 C CA . ASP A 1 104 ? -6.451 12.161 -0.409 1.00 93.06 104 ASP A CA 1
ATOM 812 C C . ASP A 1 104 ? -6.705 11.729 -1.861 1.00 93.06 104 ASP A C 1
ATOM 814 O O . ASP A 1 104 ? -7.160 12.515 -2.698 1.00 93.06 104 ASP A O 1
ATOM 818 N N . ILE A 1 105 ?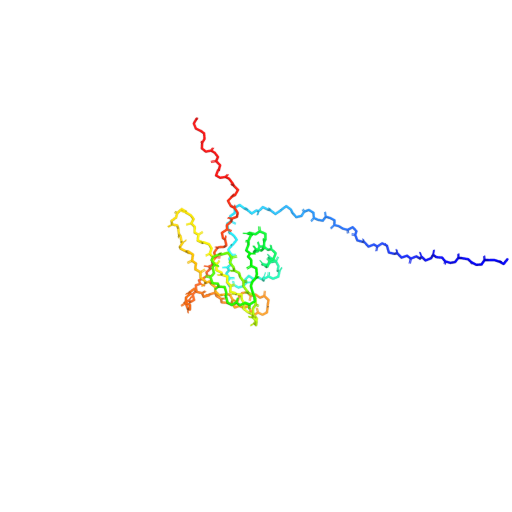 -6.440 10.455 -2.153 1.00 89.56 105 ILE A N 1
ATOM 819 C CA . ILE A 1 105 ? -6.684 9.842 -3.461 1.00 89.56 105 ILE A CA 1
ATOM 820 C C . ILE A 1 10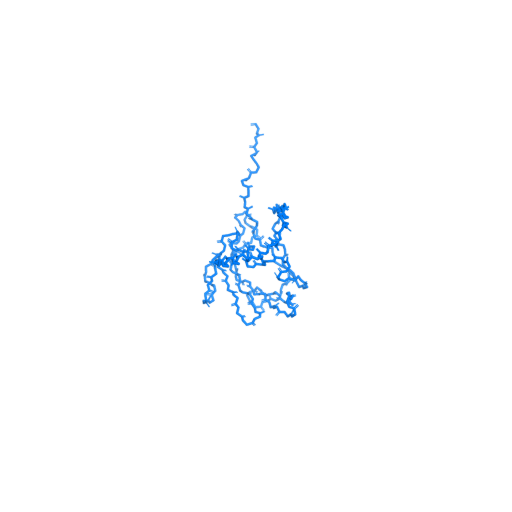5 ? -7.551 8.589 -3.320 1.00 89.56 105 ILE A C 1
ATOM 822 O O . ILE A 1 105 ? -7.499 7.875 -2.321 1.00 89.56 105 ILE A O 1
ATOM 826 N N . ALA A 1 106 ? -8.348 8.296 -4.349 1.00 87.00 106 ALA A N 1
ATOM 827 C CA . ALA A 1 106 ? -9.306 7.190 -4.307 1.00 87.00 106 ALA A CA 1
ATOM 828 C C . ALA A 1 106 ? -8.641 5.803 -4.339 1.00 87.00 106 ALA A C 1
ATOM 830 O O . ALA A 1 106 ? -9.137 4.860 -3.726 1.00 87.00 106 ALA A O 1
ATOM 831 N N . ALA A 1 107 ? -7.540 5.667 -5.081 1.00 85.81 107 ALA A N 1
ATOM 832 C CA . ALA A 1 107 ? -6.818 4.412 -5.228 1.00 85.81 107 ALA A CA 1
ATOM 833 C C . ALA A 1 107 ? -5.407 4.646 -5.775 1.00 85.81 107 ALA A C 1
ATOM 835 O O . ALA A 1 107 ? -5.133 5.638 -6.457 1.00 85.81 107 ALA A O 1
ATOM 836 N N . VAL A 1 108 ? -4.534 3.674 -5.545 1.00 85.88 108 VAL A N 1
ATOM 837 C CA . VAL A 1 108 ? -3.208 3.593 -6.153 1.00 85.88 108 VAL A CA 1
ATOM 838 C C . VAL A 1 108 ? -2.979 2.191 -6.693 1.00 85.88 108 VAL A C 1
ATOM 840 O O . VAL A 1 108 ? -3.447 1.218 -6.117 1.00 85.88 108 VAL A O 1
ATOM 843 N N . THR A 1 109 ? -2.272 2.071 -7.807 1.00 84.88 109 THR A N 1
ATOM 844 C CA . THR A 1 109 ? -1.932 0.775 -8.395 1.00 84.88 109 THR A CA 1
ATOM 845 C C . THR A 1 109 ? -0.455 0.522 -8.160 1.00 84.88 109 THR A C 1
ATOM 847 O O . THR A 1 109 ? 0.352 1.363 -8.546 1.00 84.88 109 THR A O 1
ATOM 850 N N . LEU A 1 110 ? -0.119 -0.604 -7.525 1.00 82.00 110 LEU A N 1
ATOM 851 C CA . LEU A 1 110 ? 1.260 -1.074 -7.438 1.00 82.00 110 LEU A CA 1
ATOM 852 C C . LEU A 1 110 ? 1.725 -1.490 -8.829 1.00 82.00 110 LEU A C 1
ATOM 854 O O . LEU A 1 110 ? 1.019 -2.221 -9.531 1.00 82.00 110 LEU A O 1
ATOM 858 N N . GLU A 1 111 ? 2.908 -1.031 -9.201 1.00 75.25 111 GLU A N 1
ATOM 859 C CA . GLU A 1 111 ? 3.583 -1.400 -10.432 1.00 75.25 111 GLU A CA 1
ATOM 860 C C . GLU A 1 111 ? 3.706 -2.925 -10.482 1.00 75.25 111 GLU A C 1
ATOM 862 O O . GLU A 1 111 ? 4.233 -3.556 -9.563 1.00 75.25 111 GLU A O 1
ATOM 867 N N . GLY A 1 112 ? 3.132 -3.534 -11.521 1.00 63.22 112 GLY A N 1
ATOM 868 C CA . GLY A 1 112 ? 3.300 -4.962 -11.754 1.00 63.22 112 GLY A CA 1
ATOM 869 C C . GLY A 1 112 ? 4.755 -5.262 -12.102 1.00 63.22 112 GLY A C 1
ATOM 870 O O . GLY A 1 112 ? 5.449 -4.416 -12.662 1.00 63.22 112 GLY A O 1
ATOM 871 N N . GLU A 1 113 ? 5.216 -6.472 -11.795 1.00 44.25 113 GLU A N 1
ATOM 872 C CA . GLU A 1 113 ? 6.443 -6.977 -12.407 1.00 44.25 113 GLU A CA 1
ATOM 873 C C . GLU A 1 113 ? 6.230 -6.978 -13.930 1.00 44.25 113 GLU A C 1
ATOM 875 O O . GLU A 1 113 ? 5.265 -7.575 -14.416 1.00 44.25 113 GLU A O 1
ATOM 880 N N . VAL A 1 114 ? 7.080 -6.269 -14.681 1.00 40.00 114 VAL A N 1
ATOM 881 C CA . VAL A 1 114 ? 7.097 -6.360 -16.145 1.00 40.00 114 VAL A CA 1
ATOM 882 C C . VAL A 1 114 ? 7.594 -7.763 -16.486 1.00 40.00 114 VAL A C 1
ATOM 884 O O . VAL A 1 114 ? 8.790 -8.005 -16.636 1.00 40.00 114 VAL A O 1
ATOM 887 N N . LEU A 1 115 ? 6.675 -8.723 -16.578 1.00 32.53 115 LEU A N 1
ATOM 888 C CA . LEU A 1 115 ? 6.929 -9.972 -17.282 1.00 32.53 115 LEU A CA 1
ATOM 889 C C . LEU A 1 115 ? 7.098 -9.575 -18.745 1.00 32.53 115 LEU A C 1
ATOM 891 O O . LEU A 1 115 ? 6.096 -9.319 -19.400 1.00 32.53 115 LEU A O 1
ATOM 895 N N . ALA A 1 116 ? 8.358 -9.412 -19.163 1.00 30.45 116 ALA A N 1
ATOM 896 C CA . ALA A 1 116 ? 8.850 -9.173 -20.518 1.00 30.45 116 ALA A CA 1
ATOM 897 C C . ALA A 1 116 ? 7.756 -8.834 -21.540 1.00 30.45 116 ALA A C 1
ATOM 899 O O . ALA A 1 116 ? 6.977 -9.717 -21.906 1.00 30.45 116 ALA A O 1
ATOM 900 N N . SER A 1 117 ? 7.753 -7.582 -22.018 1.00 33.66 117 SER A N 1
ATOM 901 C CA . SER A 1 117 ? 6.982 -7.112 -23.172 1.00 33.66 117 SER A CA 1
ATOM 902 C C . SER A 1 117 ? 6.714 -8.267 -24.127 1.00 33.66 117 SER A C 1
ATOM 904 O O . SER A 1 117 ? 7.661 -8.844 -24.671 1.00 33.66 117 SER A O 1
ATOM 906 N N . ALA A 1 118 ? 5.444 -8.664 -24.255 1.00 36.91 118 ALA A N 1
ATOM 907 C CA . ALA A 1 118 ? 5.047 -9.661 -25.231 1.00 36.91 118 ALA A CA 1
ATOM 908 C C . ALA A 1 118 ? 5.658 -9.222 -26.562 1.00 36.91 118 ALA A C 1
ATOM 910 O O . ALA A 1 118 ? 5.353 -8.136 -27.048 1.00 36.91 118 ALA A O 1
ATOM 911 N N . MET A 1 119 ? 6.615 -10.015 -27.049 1.00 34.53 119 MET A N 1
ATOM 912 C CA . MET A 1 119 ? 7.356 -9.741 -28.268 1.00 34.53 119 MET A CA 1
ATOM 913 C C . MET A 1 119 ? 6.359 -9.397 -29.373 1.00 34.53 119 MET A C 1
ATOM 915 O O . MET A 1 119 ? 5.627 -10.277 -29.828 1.00 34.53 119 MET A O 1
ATOM 919 N N . ASP A 1 120 ? 6.348 -8.138 -29.803 1.00 36.62 120 ASP A N 1
ATOM 920 C CA . ASP A 1 120 ? 5.823 -7.789 -31.112 1.00 36.62 120 ASP A CA 1
ATOM 921 C C . ASP A 1 120 ? 6.769 -8.441 -32.123 1.00 36.62 120 ASP A C 1
ATOM 923 O O . ASP A 1 120 ? 7.948 -8.094 -32.226 1.00 36.62 120 ASP A O 1
ATOM 927 N N . ARG A 1 121 ? 6.290 -9.506 -32.764 1.00 40.25 121 ARG A N 1
ATOM 928 C CA . ARG A 1 121 ? 6.930 -10.080 -33.942 1.00 40.25 121 ARG A CA 1
ATOM 929 C C . ARG A 1 121 ? 6.053 -9.754 -35.143 1.00 40.25 121 ARG A C 1
ATOM 931 O O . ARG A 1 121 ? 4.945 -10.291 -35.213 1.00 40.25 121 ARG A O 1
ATOM 938 N N . PRO A 1 122 ? 6.557 -8.980 -36.104 1.00 43.56 122 PRO A N 1
ATOM 939 C CA . PRO A 1 122 ? 6.324 -9.241 -37.514 1.00 43.56 122 PRO A CA 1
ATOM 940 C C . PRO A 1 122 ? 7.306 -10.295 -38.053 1.00 43.56 122 PRO A C 1
ATOM 942 O O . PRO A 1 122 ? 8.487 -10.309 -37.629 1.00 43.56 122 PRO A O 1
#

pLDDT: mean 74.62, std 22.8, range [30.45, 97.31]

Foldseek 3Di:
DDDDDDDDDDPDDDDPPPDPDDQPFFAKAFFPDQCVVVVVVVVLVVVVADEDPDQDDDASYWYDDDQKIWHFHCADPVPPGHTFIKMFHHDPRTGHFIDTVNHTDGMDTHDTDPPDDPDPDD

Secondary structure (DSSP, 8-state):
------------------------S--EE-TT-BTTTTTHHHHHHHTTPEE-SSPP-STTEEEEETTEEEEEE--BTTTTB--EEEEEEEETTEEEEEEETTEE-S-EEPPPP---------